Protein AF-A0AAE4FQE9-F1 (afdb_monomer_lite)

Foldseek 3Di:
DPDLDQDDDDPVRQVVVLQPDAFQAKKWFWDQDPVVRAIDIDIWTFHHADPLRWTAIPVRDTHPGQDPGIGHDDPVNVVSVVVRVVVVVVVVVVVVCVVPVVVCVVPPDPVNVVVVVVVVCVVVVD

Sequence (126 aa):
MKGLKFPKMDKEERKKAWNVLKANDIIVEIEHNYWSDSWIIKQRKVIKRTPKGYIRLDNGVLLRNFESGYHIITEDLKKWYVKVKLEENLINLFHETVRNKKILKNNLEYKDAIKLKDLLEKILNN

pLDDT: mean 87.79, std 8.01, range [50.78, 97.0]

Secondary structure (DSSP, 8-state):
-TT-PPPPPPHHHHHHHHHH--TT-EEEEEEEETTTTEEEEEEEEEEEE-TTS-EEETTS-EESS--TTEEE--HHHHHHHHHHHHHHHHHHHHHHHHHTHHHHHHH--HHHHHHHHHHHHHHHT-

Radius of gyration: 20.41 Å; chains: 1; bounding box: 48×25×59 Å

Structure (mmCIF, N/CA/C/O backbone):
data_AF-A0AAE4FQE9-F1
#
_entry.id   AF-A0AAE4FQE9-F1
#
loop_
_atom_site.group_PDB
_atom_site.id
_atom_site.type_symbol
_atom_site.label_atom_id
_atom_site.label_alt_id
_atom_site.label_comp_id
_atom_site.label_asym_id
_atom_site.label_entity_id
_atom_site.label_seq_id
_atom_site.pdbx_PDB_ins_code
_atom_site.Cartn_x
_atom_site.Cartn_y
_atom_site.Cartn_z
_atom_site.occupancy
_atom_site.B_iso_or_equiv
_atom_site.auth_seq_id
_atom_site.auth_comp_id
_atom_site.auth_asym_id
_atom_site.auth_atom_id
_atom_site.pdbx_PDB_model_num
ATOM 1 N N . MET A 1 1 ? -1.342 7.664 10.294 1.00 55.44 1 MET A N 1
ATOM 2 C CA . MET A 1 1 ? 0.028 7.344 10.775 1.00 55.44 1 MET A CA 1
ATOM 3 C C . MET A 1 1 ? 0.915 8.563 10.541 1.00 55.44 1 MET A C 1
ATOM 5 O O . MET A 1 1 ? 0.808 9.134 9.467 1.00 55.44 1 MET A O 1
ATOM 9 N N . LYS A 1 2 ? 1.755 9.008 11.499 1.00 50.78 2 LYS A N 1
ATOM 10 C CA . LYS A 1 2 ? 2.633 10.188 11.292 1.00 50.78 2 LYS A CA 1
ATOM 11 C C . LYS A 1 2 ? 3.419 10.026 9.976 1.00 50.78 2 LYS A C 1
ATOM 13 O O . LYS A 1 2 ? 4.267 9.143 9.884 1.00 50.78 2 LYS A O 1
ATOM 18 N N . GLY A 1 3 ? 3.073 10.855 8.983 1.00 61.53 3 GLY A N 1
ATOM 19 C CA . GLY A 1 3 ? 3.690 11.023 7.664 1.00 61.53 3 GLY A CA 1
ATOM 20 C C . GLY A 1 3 ? 4.419 9.802 7.109 1.00 61.53 3 GLY A C 1
ATOM 21 O O . GLY A 1 3 ? 5.650 9.761 7.160 1.00 61.53 3 GLY A O 1
ATOM 22 N N . LEU A 1 4 ? 3.680 8.831 6.556 1.00 72.31 4 LEU A N 1
ATOM 23 C CA . LEU A 1 4 ? 4.242 7.694 5.816 1.00 72.31 4 LEU A CA 1
ATOM 24 C C . LEU A 1 4 ? 5.073 8.198 4.628 1.00 72.31 4 LEU A C 1
ATOM 26 O O . LEU A 1 4 ? 4.575 8.376 3.519 1.00 72.31 4 LEU A O 1
ATOM 30 N N . LYS A 1 5 ? 6.365 8.438 4.867 1.00 79.69 5 LYS A N 1
ATOM 31 C CA . LYS A 1 5 ? 7.287 8.918 3.840 1.00 79.69 5 LYS A CA 1
ATOM 32 C C . LYS A 1 5 ? 7.389 7.880 2.735 1.00 79.69 5 LYS A C 1
ATOM 34 O O . LYS A 1 5 ? 7.726 6.724 2.990 1.00 79.69 5 LYS A O 1
ATOM 39 N N . PHE A 1 6 ? 7.121 8.327 1.516 1.00 82.81 6 PHE A N 1
ATOM 40 C CA . PHE A 1 6 ? 7.315 7.517 0.331 1.00 82.81 6 PHE A CA 1
ATOM 41 C C . PHE A 1 6 ? 8.788 7.077 0.233 1.00 82.81 6 PHE A C 1
ATOM 43 O O . PHE A 1 6 ? 9.679 7.925 0.394 1.00 82.81 6 PHE A O 1
ATOM 50 N N . PRO A 1 7 ? 9.077 5.783 0.002 1.00 84.94 7 PRO A N 1
ATOM 51 C CA . PRO A 1 7 ? 10.448 5.309 -0.106 1.00 84.94 7 PRO A CA 1
ATOM 52 C C . PRO A 1 7 ? 11.129 5.948 -1.318 1.00 84.94 7 PRO A C 1
ATOM 54 O O . PRO A 1 7 ? 10.619 5.917 -2.439 1.00 84.94 7 PRO A O 1
ATOM 57 N N . LYS A 1 8 ? 12.299 6.547 -1.094 1.00 81.38 8 LYS A N 1
ATOM 58 C CA . LYS A 1 8 ? 13.121 7.088 -2.178 1.00 81.38 8 LYS A CA 1
ATOM 59 C C . LYS A 1 8 ? 13.954 5.959 -2.773 1.00 81.38 8 LYS A C 1
ATOM 61 O O . LYS A 1 8 ? 14.589 5.218 -2.036 1.00 81.38 8 LYS A O 1
ATOM 66 N N . MET A 1 9 ? 13.959 5.868 -4.096 1.00 81.19 9 MET A N 1
ATOM 67 C CA . MET A 1 9 ? 14.868 5.004 -4.847 1.00 81.19 9 MET A CA 1
ATOM 68 C C . MET A 1 9 ? 16.017 5.851 -5.387 1.00 81.19 9 MET A C 1
ATOM 70 O O . MET A 1 9 ? 15.779 6.967 -5.866 1.00 81.19 9 MET A O 1
ATOM 74 N N . ASP A 1 10 ? 17.238 5.326 -5.329 1.00 84.75 10 ASP A N 1
ATOM 75 C CA . ASP A 1 10 ? 18.394 6.016 -5.889 1.00 84.75 10 ASP A CA 1
ATOM 76 C C . ASP A 1 10 ? 18.310 6.124 -7.428 1.00 84.75 10 ASP A C 1
ATOM 78 O O . ASP A 1 10 ? 17.664 5.319 -8.109 1.00 84.75 10 ASP A O 1
ATOM 82 N N . LYS A 1 11 ? 18.951 7.150 -8.003 1.00 84.62 11 LYS A N 1
ATOM 83 C CA . LYS A 1 11 ? 18.940 7.390 -9.454 1.00 84.62 11 LYS A CA 1
ATOM 84 C C . LYS A 1 11 ? 19.558 6.230 -10.242 1.00 84.62 11 LYS A C 1
ATOM 86 O O . LYS A 1 11 ? 19.048 5.908 -11.320 1.00 84.62 11 LYS A O 1
ATOM 91 N N . GLU A 1 12 ? 20.626 5.616 -9.743 1.00 86.31 12 GLU A N 1
ATOM 92 C CA . GLU A 1 12 ? 21.307 4.505 -10.411 1.00 86.31 12 GLU A CA 1
ATOM 93 C C . GLU A 1 12 ? 20.455 3.240 -10.389 1.00 86.31 12 GLU A C 1
ATOM 95 O O . GLU A 1 12 ? 20.244 2.615 -11.433 1.00 86.31 12 GLU A O 1
ATOM 100 N N . GLU A 1 13 ? 19.883 2.914 -9.229 1.00 85.62 13 GLU A N 1
ATOM 101 C CA . GLU A 1 13 ? 18.954 1.794 -9.069 1.00 85.62 13 GLU A CA 1
ATOM 102 C C . GLU A 1 13 ? 17.741 1.950 -9.984 1.00 85.62 13 GLU A C 1
ATOM 104 O O . GLU A 1 13 ? 17.377 1.018 -10.704 1.00 85.62 13 GLU A O 1
ATOM 109 N N . ARG A 1 14 ? 17.169 3.159 -10.042 1.00 85.81 14 ARG A N 1
ATOM 110 C CA . ARG A 1 14 ? 16.037 3.484 -10.915 1.00 85.81 14 ARG A CA 1
ATOM 111 C C . ARG A 1 14 ? 16.377 3.287 -12.388 1.00 85.81 14 ARG A C 1
ATOM 113 O O . ARG A 1 14 ? 15.564 2.746 -13.137 1.00 85.81 14 ARG A O 1
ATOM 120 N N . LYS A 1 15 ? 17.575 3.696 -12.818 1.00 88.06 15 LYS A N 1
ATOM 121 C CA . LYS A 1 15 ? 18.045 3.523 -14.202 1.00 88.06 15 LYS A CA 1
ATOM 122 C C . LYS A 1 15 ? 18.303 2.053 -14.530 1.00 88.06 15 LYS A C 1
ATOM 124 O O . LYS A 1 15 ? 17.891 1.582 -15.590 1.00 88.06 15 LYS A O 1
ATOM 129 N N . LYS A 1 16 ? 18.949 1.314 -13.625 1.00 88.88 16 LYS A N 1
ATOM 130 C CA . LYS A 1 16 ? 19.188 -0.128 -13.776 1.00 88.88 16 LYS A CA 1
ATOM 131 C C . LYS A 1 16 ? 17.866 -0.875 -13.899 1.00 88.88 16 LYS A C 1
ATOM 133 O O . LYS A 1 16 ? 17.681 -1.646 -14.836 1.00 88.88 16 LYS A O 1
ATOM 138 N N . ALA A 1 17 ? 16.934 -0.587 -13.001 1.00 87.00 17 ALA A N 1
ATOM 139 C CA . ALA A 1 17 ? 15.634 -1.221 -12.981 1.00 87.00 17 ALA A CA 1
ATOM 140 C C . ALA A 1 17 ? 14.779 -0.832 -14.206 1.00 87.00 17 ALA A C 1
ATOM 142 O O . ALA A 1 17 ? 14.120 -1.693 -14.780 1.00 87.00 17 ALA A O 1
ATOM 143 N N . TRP A 1 18 ? 14.877 0.409 -14.705 1.00 89.38 18 TRP A N 1
ATOM 144 C CA . TRP A 1 18 ? 14.273 0.799 -15.988 1.00 89.38 18 TRP A CA 1
ATOM 145 C C . TRP A 1 18 ? 14.764 -0.068 -17.143 1.00 89.38 18 TRP A C 1
ATOM 147 O O . TRP A 1 18 ? 13.960 -0.504 -17.961 1.00 89.38 18 TRP A O 1
ATOM 157 N N . ASN A 1 19 ? 16.069 -0.319 -17.227 1.00 89.06 19 ASN A N 1
ATOM 158 C CA . ASN A 1 19 ? 16.668 -1.039 -18.350 1.00 89.06 19 ASN A CA 1
ATOM 159 C C . ASN A 1 19 ? 16.302 -2.528 -18.379 1.00 89.06 19 ASN A C 1
ATOM 161 O O . ASN A 1 19 ? 16.267 -3.114 -19.458 1.00 89.06 19 ASN A O 1
ATOM 165 N N . VAL A 1 20 ? 16.008 -3.133 -17.225 1.00 90.56 20 VAL A N 1
ATOM 166 C CA . VAL A 1 20 ? 15.697 -4.569 -17.134 1.00 90.56 20 VAL A CA 1
ATOM 167 C C . VAL A 1 20 ? 14.212 -4.901 -17.293 1.00 90.56 20 VAL A C 1
ATOM 169 O O . VAL A 1 20 ? 13.898 -6.082 -17.386 1.00 90.56 20 VAL A O 1
ATOM 172 N N . LEU A 1 21 ? 13.315 -3.906 -17.360 1.00 90.81 21 LEU A N 1
ATOM 173 C CA . LEU A 1 21 ? 11.874 -4.147 -17.526 1.00 90.81 21 LEU A CA 1
ATOM 174 C C . LEU A 1 21 ? 11.553 -4.830 -18.851 1.00 90.81 21 LEU A C 1
ATOM 176 O O . LEU A 1 21 ? 11.953 -4.354 -19.927 1.00 90.81 21 LEU A O 1
ATOM 180 N N . LYS A 1 22 ? 10.754 -5.889 -18.748 1.00 92.06 22 LYS A N 1
ATOM 181 C CA . LYS A 1 22 ? 10.292 -6.759 -19.826 1.00 92.06 22 LYS A CA 1
ATOM 182 C C . LYS A 1 22 ? 8.771 -6.728 -19.941 1.00 92.06 22 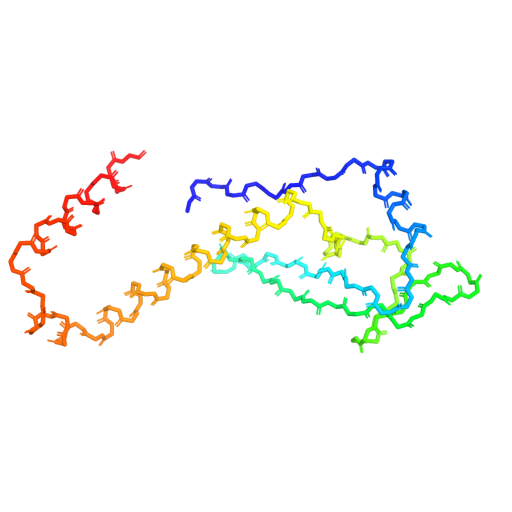LYS A C 1
ATOM 184 O O . LYS A 1 22 ? 8.053 -6.230 -19.079 1.00 92.06 22 LYS A O 1
ATOM 189 N N . ALA A 1 23 ? 8.277 -7.265 -21.053 1.00 93.56 23 ALA A N 1
ATOM 190 C CA . ALA A 1 23 ? 6.853 -7.514 -21.216 1.00 93.56 23 ALA A CA 1
ATOM 191 C C . ALA A 1 23 ? 6.333 -8.403 -20.075 1.00 93.56 23 ALA A C 1
ATOM 193 O O . ALA A 1 23 ? 6.990 -9.364 -19.683 1.00 93.56 23 ALA A O 1
ATOM 194 N N . ASN A 1 24 ? 5.128 -8.095 -19.606 1.00 94.19 24 ASN A N 1
ATOM 195 C CA . ASN A 1 24 ? 4.434 -8.685 -18.465 1.00 94.19 24 ASN A CA 1
ATOM 196 C C . ASN A 1 24 ? 4.936 -8.306 -17.068 1.00 94.19 24 ASN A C 1
ATOM 198 O O . ASN A 1 24 ? 4.263 -8.677 -16.107 1.00 94.19 24 ASN A O 1
ATOM 202 N N . ASP A 1 25 ? 6.018 -7.537 -16.937 1.00 94.12 25 ASP A N 1
ATOM 203 C CA . ASP A 1 25 ? 6.408 -7.000 -15.632 1.00 94.12 25 ASP A CA 1
ATOM 204 C C . ASP A 1 25 ? 5.324 -6.062 -15.085 1.00 94.12 25 ASP A C 1
ATOM 206 O O . ASP A 1 25 ? 4.641 -5.364 -15.842 1.00 94.12 25 ASP A O 1
ATOM 210 N N . ILE A 1 26 ? 5.181 -6.031 -13.760 1.00 93.38 26 ILE A N 1
ATOM 211 C CA . ILE A 1 26 ? 4.259 -5.130 -13.069 1.00 93.38 26 ILE A CA 1
ATOM 212 C C . ILE A 1 26 ? 5.039 -3.954 -12.485 1.00 93.38 26 ILE A C 1
ATOM 214 O O . ILE A 1 26 ? 6.013 -4.129 -11.751 1.00 93.38 26 ILE A O 1
ATOM 218 N N . ILE A 1 27 ? 4.565 -2.751 -12.780 1.00 92.75 27 ILE A N 1
ATOM 219 C CA . ILE A 1 27 ? 4.949 -1.516 -12.099 1.00 92.75 27 ILE A CA 1
ATOM 220 C C . ILE A 1 27 ? 3.732 -0.964 -11.355 1.00 92.75 27 ILE A C 1
ATOM 222 O O . ILE A 1 27 ? 2.610 -1.448 -11.523 1.00 92.75 27 ILE A O 1
ATOM 226 N N . VAL A 1 28 ? 3.937 0.051 -10.527 1.00 92.19 28 VAL A N 1
ATOM 227 C CA . VAL A 1 28 ? 2.849 0.718 -9.813 1.00 92.19 28 VAL A CA 1
ATOM 228 C C . VAL A 1 28 ? 2.781 2.190 -10.182 1.00 92.19 28 VAL A C 1
ATOM 230 O O . VAL A 1 28 ? 3.798 2.870 -10.292 1.00 92.19 28 VAL A O 1
ATOM 233 N N . GLU A 1 29 ? 1.562 2.658 -10.387 1.00 92.06 29 GLU A N 1
ATOM 234 C CA . GLU A 1 29 ? 1.196 4.059 -10.513 1.00 92.06 29 GLU A CA 1
ATOM 235 C C . GLU A 1 29 ? 0.690 4.530 -9.149 1.00 92.06 29 GLU A C 1
ATOM 237 O O . GLU A 1 29 ? -0.197 3.903 -8.565 1.00 92.06 29 GLU A O 1
ATOM 242 N N . ILE A 1 30 ? 1.304 5.580 -8.617 1.00 89.12 30 ILE A N 1
ATOM 243 C CA . ILE A 1 30 ? 1.059 6.097 -7.276 1.00 89.12 30 ILE A CA 1
ATOM 244 C C . ILE A 1 30 ? 0.728 7.579 -7.390 1.00 89.12 30 ILE A C 1
ATOM 246 O O . ILE A 1 30 ? 1.518 8.378 -7.887 1.00 89.12 30 ILE A O 1
ATOM 250 N N . GLU A 1 31 ? -0.453 7.935 -6.903 1.00 87.69 31 GLU A N 1
ATOM 251 C CA . GLU A 1 31 ? -0.979 9.297 -6.884 1.00 87.69 31 GLU A CA 1
ATOM 252 C C . GLU A 1 31 ? -1.311 9.668 -5.434 1.00 87.69 31 GLU A C 1
ATOM 254 O O . GLU A 1 31 ? -1.882 8.863 -4.698 1.00 87.69 31 GLU A O 1
ATOM 259 N N . HIS A 1 32 ? -0.965 10.881 -5.000 1.00 83.69 32 HIS A N 1
ATOM 260 C CA . HIS A 1 32 ? -1.415 11.399 -3.705 1.00 83.69 32 HIS A CA 1
ATOM 261 C C . HIS A 1 32 ? -2.707 12.183 -3.915 1.00 83.69 32 HIS A C 1
ATOM 263 O O . HIS A 1 32 ? -2.727 13.188 -4.627 1.00 83.69 32 HIS A O 1
ATOM 269 N N . ASN A 1 33 ? -3.797 11.717 -3.312 1.00 82.50 33 ASN A N 1
ATOM 270 C CA . ASN A 1 33 ? -5.038 12.467 -3.255 1.00 82.50 33 ASN A CA 1
ATOM 271 C C . ASN A 1 33 ? -4.971 13.464 -2.096 1.00 82.50 33 ASN A C 1
ATOM 273 O O . ASN A 1 33 ? -5.238 13.115 -0.948 1.00 82.50 33 ASN A O 1
ATOM 277 N N . TYR A 1 34 ? -4.648 14.714 -2.421 1.00 79.12 34 TYR A N 1
ATOM 278 C CA . TYR A 1 34 ? -4.539 15.800 -1.447 1.00 79.12 34 TYR A CA 1
ATOM 279 C C . TYR A 1 34 ? -5.854 16.142 -0.735 1.00 79.12 34 TYR A C 1
ATOM 281 O O . TYR A 1 34 ? -5.815 16.697 0.357 1.00 79.12 34 TYR A O 1
ATOM 289 N N . TRP A 1 35 ? -7.013 15.812 -1.315 1.00 76.38 35 TRP A N 1
ATOM 290 C CA . TRP A 1 35 ? -8.314 16.107 -0.702 1.00 76.38 35 TRP A CA 1
ATOM 291 C C . TRP A 1 35 ? -8.639 15.173 0.463 1.00 76.38 35 TRP A C 1
ATOM 293 O O . TRP A 1 35 ? -9.253 15.595 1.437 1.00 76.38 35 TRP A O 1
ATOM 303 N N . SER A 1 36 ? -8.237 13.907 0.358 1.00 72.31 36 SER A N 1
ATOM 304 C CA . SER A 1 36 ? -8.459 12.879 1.381 1.00 72.31 36 SER A CA 1
ATOM 305 C C . SER A 1 36 ? -7.190 12.496 2.140 1.00 72.31 36 SER A C 1
ATOM 307 O O . SER A 1 36 ? -7.227 11.557 2.928 1.00 72.31 36 SER A O 1
ATOM 309 N N . ASP A 1 37 ? -6.078 13.183 1.865 1.00 76.75 37 ASP A N 1
ATOM 310 C CA . ASP A 1 37 ? -4.727 12.851 2.328 1.00 76.75 37 ASP A CA 1
ATOM 311 C C . ASP A 1 37 ? -4.394 11.351 2.196 1.00 76.75 37 ASP A C 1
ATOM 313 O O . ASP A 1 37 ? -3.850 10.714 3.096 1.00 76.75 37 ASP A O 1
ATOM 317 N N . SER A 1 38 ? -4.769 10.755 1.060 1.00 77.81 38 SER A N 1
ATOM 318 C CA . SER A 1 38 ? -4.675 9.308 0.846 1.00 77.81 38 SER A CA 1
AT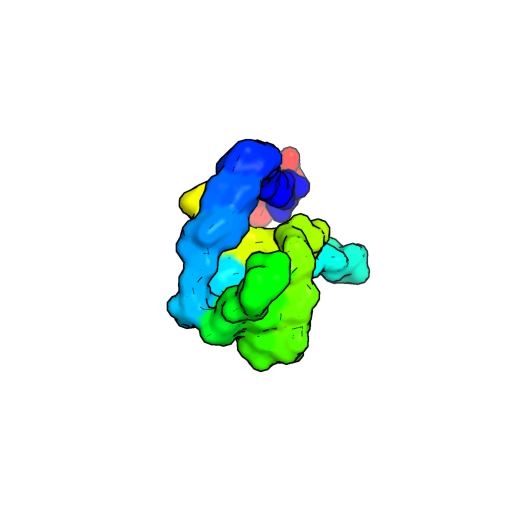OM 319 C C . SER A 1 38 ? -3.882 8.964 -0.407 1.00 77.81 38 SER A C 1
ATOM 321 O O . SER A 1 38 ? -3.908 9.686 -1.403 1.00 77.81 38 SER A O 1
ATOM 323 N N . TRP A 1 39 ? -3.209 7.820 -0.397 1.00 84.38 39 TRP A N 1
ATOM 324 C CA . TRP A 1 39 ? -2.473 7.326 -1.557 1.00 84.38 39 TRP A CA 1
ATOM 325 C C . TRP A 1 39 ? -3.381 6.477 -2.443 1.00 84.38 39 TRP A C 1
ATOM 327 O O . TRP A 1 39 ? -4.034 5.557 -1.974 1.00 84.38 39 TRP A O 1
ATOM 337 N N . ILE A 1 40 ? -3.403 6.750 -3.742 1.00 84.50 40 ILE A N 1
ATOM 338 C CA . ILE A 1 40 ? -4.061 5.910 -4.741 1.00 84.50 40 ILE A CA 1
ATOM 339 C C . ILE A 1 40 ? -2.972 5.103 -5.437 1.00 84.50 40 ILE A C 1
ATOM 341 O O . ILE A 1 40 ? -2.053 5.670 -6.022 1.00 84.50 40 ILE A O 1
ATOM 345 N N . ILE A 1 41 ? -3.072 3.775 -5.369 1.00 88.56 41 ILE A N 1
ATOM 346 C CA . ILE A 1 41 ? -2.040 2.861 -5.868 1.00 88.56 41 ILE A CA 1
ATOM 347 C C . ILE A 1 41 ? -2.673 1.903 -6.871 1.00 88.56 41 ILE A C 1
ATOM 349 O O . ILE A 1 41 ? -3.565 1.127 -6.526 1.00 88.56 41 ILE A O 1
ATOM 353 N N . LYS A 1 42 ? -2.206 1.951 -8.118 1.00 91.06 42 LYS A N 1
ATOM 354 C CA . LYS A 1 42 ? -2.706 1.139 -9.233 1.00 91.06 42 LYS A CA 1
ATOM 355 C C . LYS A 1 42 ? -1.568 0.279 -9.769 1.00 91.06 42 LYS A C 1
ATOM 357 O O . LYS A 1 42 ? -0.478 0.777 -10.035 1.00 91.06 42 LYS A O 1
ATOM 362 N N . GLN A 1 43 ? -1.805 -1.014 -9.950 1.00 92.94 43 GLN A N 1
ATOM 363 C CA . GLN A 1 43 ? -0.852 -1.877 -10.647 1.00 92.94 43 GLN A CA 1
ATOM 364 C C . GLN A 1 43 ? -1.003 -1.693 -12.156 1.00 92.94 43 GLN A C 1
ATOM 366 O O . GLN A 1 43 ? -2.120 -1.586 -12.662 1.00 92.94 43 GLN A O 1
ATOM 371 N N . ARG A 1 44 ? 0.123 -1.649 -12.867 1.00 94.56 44 ARG A N 1
ATOM 372 C CA . ARG A 1 44 ? 0.181 -1.498 -14.321 1.00 94.56 44 ARG A CA 1
ATOM 373 C C . ARG A 1 44 ? 1.102 -2.541 -14.907 1.00 94.56 44 ARG A C 1
ATOM 375 O O . ARG A 1 44 ? 2.220 -2.732 -14.427 1.00 94.56 44 ARG A O 1
ATOM 382 N N . LYS A 1 45 ? 0.646 -3.191 -15.968 1.00 96.25 45 LYS A N 1
ATOM 383 C CA . LYS A 1 45 ? 1.421 -4.203 -16.674 1.00 96.25 45 LYS A CA 1
ATOM 384 C C . LYS A 1 45 ? 2.189 -3.588 -17.836 1.00 96.25 45 LYS A C 1
ATOM 386 O O . LYS A 1 45 ? 1.635 -2.854 -18.654 1.00 96.25 45 LYS A O 1
ATOM 391 N N . VAL A 1 46 ? 3.467 -3.930 -17.948 1.00 95.56 46 VAL A N 1
ATOM 392 C CA . VAL A 1 46 ? 4.284 -3.608 -19.116 1.00 95.56 46 VAL A CA 1
ATOM 393 C C . VAL A 1 46 ? 3.837 -4.476 -20.289 1.00 95.56 46 VAL A C 1
ATOM 395 O O . VAL A 1 46 ? 3.875 -5.701 -20.223 1.00 95.56 46 VAL A O 1
ATOM 398 N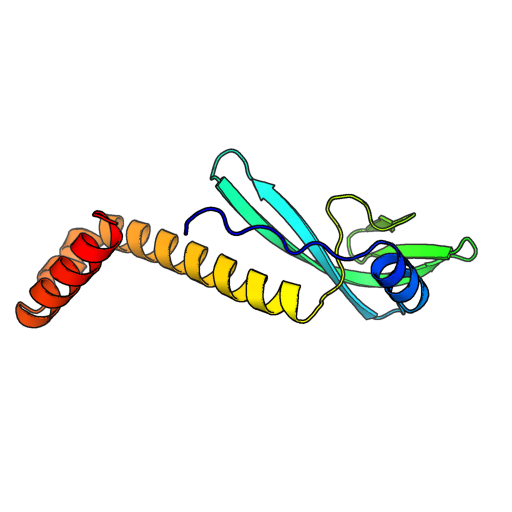 N . ILE A 1 47 ? 3.440 -3.848 -21.392 1.00 97.00 47 ILE A N 1
ATOM 399 C CA . ILE A 1 47 ? 3.039 -4.550 -22.616 1.00 97.00 47 ILE A CA 1
ATOM 400 C C . ILE A 1 47 ? 4.257 -4.834 -23.483 1.00 97.00 47 ILE A C 1
ATOM 402 O O . ILE A 1 47 ? 4.487 -5.971 -23.886 1.00 97.00 47 ILE A O 1
ATOM 406 N N . LYS A 1 48 ? 5.042 -3.798 -23.791 1.00 95.19 48 LYS A N 1
ATOM 407 C CA . LYS A 1 48 ? 6.240 -3.928 -24.625 1.00 95.19 48 LYS A CA 1
ATOM 408 C C . LYS A 1 48 ? 7.180 -2.744 -24.481 1.00 95.19 48 LYS A C 1
ATOM 410 O O . LYS A 1 48 ? 6.762 -1.639 -24.128 1.00 95.19 48 LYS A O 1
ATOM 415 N N . ARG A 1 49 ? 8.434 -2.968 -24.871 1.00 93.88 49 ARG A N 1
ATOM 416 C CA . ARG A 1 49 ? 9.408 -1.907 -25.127 1.00 93.88 49 ARG A CA 1
ATOM 417 C C . ARG A 1 49 ? 9.386 -1.524 -26.606 1.00 93.88 49 ARG A C 1
ATOM 419 O O . ARG A 1 49 ? 9.316 -2.382 -27.481 1.00 93.88 49 ARG A O 1
ATOM 426 N N . THR A 1 50 ? 9.405 -0.228 -26.885 1.00 92.38 50 THR A N 1
ATOM 427 C CA . THR A 1 50 ? 9.512 0.306 -28.250 1.00 92.38 50 THR A CA 1
ATOM 428 C C . THR A 1 50 ? 10.964 0.256 -28.743 1.00 92.38 50 THR A C 1
ATOM 430 O O . THR A 1 50 ? 11.874 0.237 -27.913 1.00 92.38 50 THR A O 1
ATOM 433 N N . PRO A 1 51 ? 11.220 0.337 -30.064 1.00 91.31 51 PRO A N 1
ATOM 434 C CA . PRO A 1 51 ? 12.585 0.426 -30.597 1.00 91.31 51 PRO A CA 1
ATOM 435 C C . PRO A 1 51 ? 13.395 1.613 -30.049 1.00 91.31 51 PRO A C 1
ATOM 437 O O . PRO A 1 51 ? 14.610 1.535 -29.938 1.00 91.31 51 PRO A O 1
ATOM 440 N N . LYS A 1 52 ? 12.719 2.699 -29.645 1.00 91.06 52 LYS A N 1
ATOM 441 C CA . LYS A 1 52 ? 13.334 3.877 -29.005 1.00 91.06 52 LYS A CA 1
ATOM 442 C C . LYS A 1 52 ? 13.597 3.695 -27.501 1.00 91.06 52 LYS A C 1
ATOM 444 O O . LYS A 1 52 ? 14.002 4.637 -26.832 1.00 91.06 52 LYS A O 1
ATOM 449 N N . GLY A 1 53 ? 13.318 2.515 -26.945 1.00 90.19 53 GLY A N 1
ATOM 450 C CA . GLY A 1 53 ? 13.540 2.196 -25.535 1.00 90.19 53 GLY A CA 1
ATOM 451 C C . GLY A 1 53 ? 12.405 2.583 -24.580 1.00 90.19 53 GLY A C 1
ATOM 452 O O . GLY A 1 53 ? 12.500 2.258 -23.399 1.00 90.19 53 GLY A O 1
ATOM 453 N N . TYR A 1 54 ? 11.327 3.218 -25.057 1.00 93.50 54 TYR A N 1
ATOM 454 C CA . TYR A 1 54 ? 10.151 3.579 -24.244 1.00 93.50 54 TYR A CA 1
ATOM 455 C C . TYR A 1 54 ? 9.306 2.363 -23.863 1.00 93.50 54 TYR A C 1
ATOM 457 O O . TYR A 1 54 ? 9.297 1.373 -24.596 1.00 93.50 54 TYR A O 1
ATOM 465 N N . ILE A 1 55 ? 8.550 2.463 -22.771 1.00 94.56 55 ILE A N 1
ATOM 466 C CA . ILE A 1 55 ? 7.728 1.378 -22.224 1.00 94.56 55 ILE A CA 1
ATOM 467 C C . ILE A 1 55 ? 6.247 1.689 -22.443 1.00 94.56 55 ILE A C 1
ATOM 469 O O . ILE A 1 55 ? 5.756 2.725 -22.006 1.00 94.56 55 ILE A O 1
ATOM 473 N N . ARG A 1 56 ? 5.524 0.788 -23.113 1.00 95.25 56 ARG A N 1
ATOM 474 C CA . ARG A 1 56 ? 4.063 0.861 -23.248 1.00 95.25 56 ARG A CA 1
ATOM 475 C C . ARG A 1 56 ? 3.405 0.049 -22.135 1.00 95.25 56 ARG A C 1
ATOM 477 O O . ARG A 1 56 ? 3.768 -1.113 -21.947 1.00 95.25 56 ARG A O 1
ATOM 484 N N . LEU A 1 57 ? 2.427 0.641 -21.461 1.00 95.56 57 LEU A N 1
ATOM 485 C CA . LEU A 1 57 ? 1.626 0.008 -20.414 1.00 95.56 57 LEU A CA 1
ATOM 486 C C . LEU A 1 57 ? 0.259 -0.461 -20.932 1.00 95.56 57 LEU A C 1
ATOM 488 O O . LEU A 1 57 ? -0.168 -0.093 -22.030 1.00 95.56 57 LEU A O 1
ATOM 492 N N . ASP A 1 58 ? -0.413 -1.280 -20.130 1.00 95.50 58 ASP A N 1
ATOM 493 C CA . ASP A 1 58 ? -1.758 -1.814 -20.371 1.00 95.50 58 ASP A CA 1
ATOM 494 C C . ASP A 1 58 ? -2.845 -0.737 -20.477 1.00 95.50 58 ASP A C 1
ATOM 496 O O . ASP A 1 58 ? -3.754 -0.858 -21.291 1.00 95.50 58 ASP A O 1
ATOM 500 N N . ASN A 1 59 ? -2.709 0.358 -19.733 1.00 94.00 59 ASN A N 1
ATOM 501 C CA . ASN A 1 59 ? -3.583 1.530 -19.807 1.00 94.00 59 ASN A CA 1
ATOM 502 C C . ASN A 1 59 ? -3.332 2.414 -21.049 1.00 94.00 59 ASN A C 1
ATOM 504 O O . ASN A 1 59 ? -3.888 3.504 -21.152 1.00 94.00 59 ASN A O 1
ATOM 508 N N . GLY A 1 60 ? -2.464 1.990 -21.975 1.00 92.56 60 GLY A N 1
ATOM 509 C CA . GLY A 1 60 ? -2.122 2.733 -23.188 1.00 92.56 60 GLY A CA 1
ATOM 510 C C . GLY A 1 60 ? -1.056 3.818 -22.999 1.00 92.56 60 GLY A C 1
ATOM 511 O O . GLY A 1 60 ? -0.550 4.338 -24.000 1.00 92.56 60 GLY A O 1
ATOM 512 N N . VAL A 1 61 ? -0.636 4.123 -21.766 1.00 93.25 61 VAL A N 1
ATOM 513 C CA . VAL A 1 61 ? 0.413 5.117 -21.489 1.00 93.25 61 VAL A CA 1
ATOM 514 C C . VAL A 1 61 ? 1.753 4.664 -22.072 1.00 93.25 61 VAL A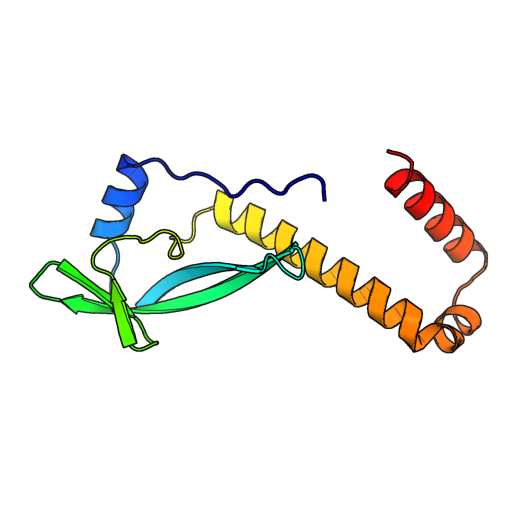 C 1
ATOM 516 O O . VAL A 1 61 ? 2.096 3.478 -22.086 1.00 93.25 61 VAL A O 1
ATOM 519 N N . LEU A 1 62 ? 2.509 5.627 -22.604 1.00 94.12 62 LEU A N 1
ATOM 520 C CA . LEU A 1 62 ? 3.862 5.430 -23.113 1.00 94.12 62 LEU A CA 1
ATOM 521 C C . LEU A 1 62 ? 4.855 6.158 -22.206 1.00 94.12 62 LEU A C 1
ATOM 523 O O . LEU A 1 62 ? 5.063 7.361 -22.347 1.00 94.12 62 LEU A O 1
ATOM 527 N N . LEU A 1 63 ? 5.497 5.415 -21.314 1.00 92.75 63 LEU A N 1
ATOM 528 C CA . LEU A 1 63 ? 6.530 5.940 -20.436 1.00 92.75 63 LEU A CA 1
ATOM 529 C C . LEU A 1 63 ? 7.829 6.146 -21.214 1.00 92.75 63 LEU A C 1
ATOM 531 O O . LEU A 1 63 ? 8.376 5.209 -21.807 1.00 92.75 63 LEU A O 1
ATOM 535 N N . ARG A 1 64 ? 8.347 7.374 -21.188 1.00 90.75 64 ARG A N 1
ATOM 536 C CA . ARG A 1 64 ? 9.669 7.708 -21.747 1.00 90.75 64 ARG A CA 1
ATOM 537 C C . ARG A 1 64 ? 10.787 7.517 -20.724 1.00 90.75 64 ARG A C 1
ATOM 539 O O . ARG A 1 64 ? 11.922 7.235 -21.096 1.00 90.75 64 ARG A O 1
ATOM 546 N N . ASN A 1 65 ? 10.441 7.658 -19.453 1.00 85.38 65 ASN A N 1
ATOM 547 C CA . ASN A 1 65 ? 11.239 7.367 -18.273 1.00 85.38 65 ASN A CA 1
ATOM 548 C C . ASN A 1 65 ? 10.272 7.020 -17.125 1.00 85.38 65 ASN A C 1
ATOM 550 O O . ASN A 1 65 ? 9.054 6.990 -17.315 1.00 85.38 65 ASN A O 1
ATOM 554 N N . PHE A 1 66 ? 10.799 6.760 -15.931 1.00 79.88 66 PHE A N 1
ATOM 555 C CA . PHE A 1 66 ? 9.960 6.769 -14.742 1.00 79.88 66 PHE A CA 1
ATOM 556 C C . PHE A 1 66 ? 9.607 8.214 -14.382 1.00 79.88 66 PHE A C 1
ATOM 558 O O . PHE A 1 66 ? 10.426 8.949 -13.825 1.00 79.88 66 PHE A O 1
ATOM 565 N N . GLU A 1 67 ? 8.387 8.616 -14.715 1.00 69.62 67 GLU A N 1
ATOM 566 C CA . GLU A 1 67 ? 7.810 9.895 -14.302 1.00 69.62 67 GLU A CA 1
ATOM 567 C C . GLU A 1 67 ? 7.502 9.889 -12.792 1.00 69.62 67 GLU A C 1
ATOM 569 O O . GLU A 1 67 ? 7.721 8.886 -12.106 1.00 69.62 67 GLU A 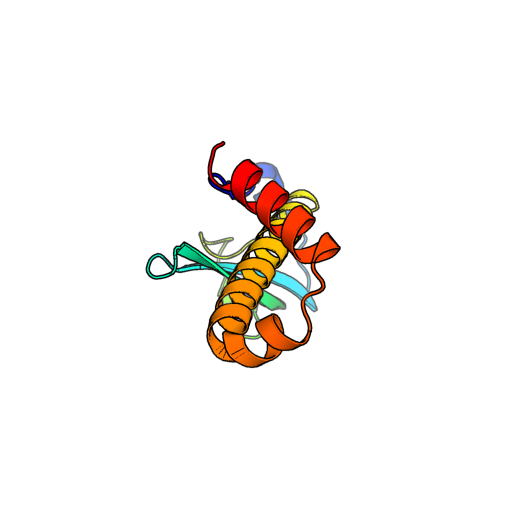O 1
ATOM 574 N N . SER A 1 68 ? 7.062 11.020 -12.236 1.00 68.44 68 SER A N 1
ATOM 575 C CA . SER A 1 68 ? 6.845 11.186 -10.788 1.00 68.44 68 SER A CA 1
ATOM 576 C C . SER A 1 68 ? 5.825 10.214 -10.193 1.00 68.44 68 SER A C 1
ATOM 578 O O . SER A 1 68 ? 5.951 9.898 -9.016 1.00 68.44 68 SER A O 1
ATOM 580 N N . GLY A 1 69 ? 4.865 9.732 -10.987 1.00 83.44 69 GLY A N 1
ATOM 581 C CA . GLY A 1 69 ? 3.813 8.824 -10.526 1.00 83.44 69 GLY A CA 1
ATOM 582 C C . GLY A 1 69 ? 4.060 7.338 -10.789 1.00 83.44 69 GLY A C 1
ATOM 583 O O . GLY A 1 69 ? 3.270 6.527 -10.329 1.00 83.44 69 GLY A O 1
ATOM 584 N N . TYR A 1 70 ? 5.108 6.938 -11.520 1.00 88.94 70 TYR A N 1
ATOM 585 C CA . TYR A 1 70 ? 5.344 5.526 -11.863 1.00 88.94 70 TYR A CA 1
ATOM 586 C C . TYR A 1 70 ? 6.589 4.972 -11.168 1.00 88.94 70 TYR A C 1
ATOM 588 O O . TYR A 1 70 ? 7.687 5.535 -11.259 1.00 88.94 70 TYR A O 1
ATOM 596 N N . HIS A 1 71 ? 6.430 3.819 -10.517 1.00 88.25 71 HIS A N 1
ATOM 597 C CA . HIS A 1 71 ? 7.439 3.213 -9.653 1.00 88.25 71 HIS A CA 1
ATOM 598 C C . HIS A 1 71 ? 7.556 1.705 -9.870 1.00 88.25 71 HIS A C 1
ATOM 600 O O . HIS A 1 71 ? 6.605 1.021 -10.239 1.00 88.25 71 HIS A O 1
ATOM 606 N N . ILE A 1 72 ? 8.742 1.172 -9.599 1.00 88.31 72 ILE A N 1
ATOM 607 C CA . ILE A 1 72 ? 9.009 -0.269 -9.633 1.00 88.31 72 ILE A CA 1
ATOM 608 C C . ILE A 1 72 ? 8.694 -0.857 -8.274 1.00 88.31 72 ILE A C 1
ATOM 610 O O . ILE A 1 72 ? 8.953 -0.234 -7.247 1.00 88.31 72 ILE A O 1
ATOM 614 N N . ILE A 1 73 ? 8.205 -2.091 -8.272 1.00 87.06 73 ILE A N 1
ATOM 615 C CA . ILE A 1 73 ? 7.976 -2.840 -7.045 1.00 87.06 73 ILE A CA 1
ATOM 616 C C . ILE A 1 73 ? 9.327 -3.238 -6.433 1.00 87.06 73 ILE A C 1
ATOM 618 O O . ILE A 1 73 ? 9.972 -4.184 -6.879 1.00 87.06 73 ILE A O 1
ATOM 622 N N . THR A 1 74 ? 9.738 -2.523 -5.387 1.00 86.94 74 THR A N 1
ATOM 623 C CA . THR A 1 74 ? 10.848 -2.905 -4.502 1.00 86.94 74 THR A CA 1
ATOM 624 C C . THR A 1 74 ? 10.335 -3.464 -3.185 1.00 86.94 74 THR A C 1
ATOM 626 O O . THR A 1 74 ? 9.155 -3.336 -2.857 1.00 86.94 74 THR A O 1
ATOM 629 N N . GLU A 1 75 ? 11.224 -4.063 -2.397 1.00 87.50 75 GLU A N 1
ATOM 630 C CA . GLU A 1 75 ? 10.866 -4.571 -1.073 1.00 87.50 75 GLU A CA 1
ATOM 631 C C . GLU A 1 75 ? 10.446 -3.448 -0.111 1.00 87.50 75 GLU A C 1
ATOM 633 O O . GLU A 1 75 ? 9.453 -3.576 0.605 1.00 87.50 75 GLU A O 1
ATOM 638 N N . ASP A 1 76 ? 11.120 -2.299 -0.162 1.00 87.50 76 ASP A N 1
ATOM 639 C CA . ASP A 1 76 ? 10.728 -1.128 0.627 1.00 87.50 76 ASP A CA 1
ATOM 640 C C . ASP A 1 76 ? 9.378 -0.565 0.188 1.00 87.50 76 ASP A C 1
ATOM 642 O O . ASP A 1 76 ? 8.554 -0.201 1.032 1.00 87.50 76 ASP A O 1
ATOM 646 N N . LEU A 1 77 ? 9.103 -0.559 -1.122 1.00 88.69 77 LEU A N 1
ATOM 647 C CA . LEU A 1 77 ? 7.805 -0.139 -1.635 1.00 88.69 77 LEU A CA 1
ATOM 648 C C . LEU A 1 77 ? 6.690 -1.099 -1.211 1.00 88.69 77 LEU A C 1
ATOM 650 O O . LEU A 1 77 ? 5.618 -0.633 -0.840 1.00 88.69 77 LEU A O 1
ATOM 654 N N . LYS A 1 78 ? 6.936 -2.416 -1.185 1.00 88.88 78 LYS A N 1
ATOM 655 C CA . LYS A 1 78 ? 5.974 -3.397 -0.652 1.00 88.88 78 LYS A CA 1
ATOM 656 C C . LYS A 1 78 ? 5.689 -3.162 0.830 1.00 88.88 78 LYS A C 1
ATOM 658 O O . LYS A 1 78 ? 4.528 -3.132 1.227 1.00 88.88 78 LYS A O 1
ATOM 663 N N . LYS A 1 79 ? 6.724 -2.953 1.650 1.00 90.19 79 LYS A N 1
ATOM 664 C CA . LYS A 1 79 ? 6.557 -2.657 3.085 1.00 90.19 79 LYS A CA 1
ATOM 665 C C . LYS A 1 79 ? 5.772 -1.370 3.306 1.00 90.19 79 LYS A C 1
ATOM 667 O O . LYS A 1 79 ? 4.912 -1.319 4.182 1.00 90.19 79 LYS A O 1
ATOM 672 N N . TRP A 1 80 ? 6.061 -0.334 2.524 1.00 90.44 80 TRP A N 1
ATOM 673 C CA . TRP A 1 80 ? 5.317 0.920 2.567 1.00 90.44 80 TRP A CA 1
ATOM 674 C C . TRP A 1 80 ? 3.859 0.723 2.127 1.00 90.44 80 TRP A C 1
ATOM 676 O O . TRP A 1 80 ? 2.953 1.149 2.838 1.00 90.44 80 TRP A O 1
ATOM 686 N N . TYR A 1 81 ? 3.621 -0.012 1.038 1.00 88.75 81 TYR A N 1
ATOM 687 C CA . TYR A 1 81 ? 2.285 -0.338 0.534 1.00 88.75 81 TYR A CA 1
ATOM 688 C C . TYR A 1 81 ? 1.417 -1.047 1.579 1.00 88.75 81 TYR A C 1
ATOM 690 O O . TYR A 1 81 ? 0.263 -0.675 1.776 1.00 88.75 81 TYR A O 1
ATOM 698 N N . VAL A 1 82 ? 1.974 -2.028 2.297 1.00 88.94 82 VAL A N 1
ATOM 699 C CA . VAL A 1 82 ? 1.261 -2.729 3.380 1.00 88.94 82 VAL A CA 1
ATOM 700 C C . VAL A 1 82 ? 0.825 -1.757 4.480 1.00 88.94 82 VAL A C 1
ATOM 702 O O . VAL A 1 82 ? -0.288 -1.871 4.988 1.00 88.94 82 VAL A O 1
ATOM 705 N N . LYS A 1 83 ? 1.664 -0.769 4.823 1.00 89.25 83 LYS A N 1
ATOM 706 C CA . LYS A 1 83 ? 1.321 0.255 5.821 1.00 89.25 83 LYS A CA 1
ATOM 707 C C . LYS A 1 83 ? 0.206 1.180 5.333 1.00 89.25 83 LYS A C 1
ATOM 709 O O . LYS A 1 83 ? -0.725 1.428 6.088 1.00 89.25 83 LYS A O 1
ATOM 714 N N . VAL A 1 84 ? 0.270 1.628 4.077 1.00 86.75 84 VAL A N 1
ATOM 715 C CA . VAL A 1 84 ? -0.798 2.431 3.452 1.00 86.75 84 VAL A CA 1
ATOM 716 C C . VAL A 1 84 ? -2.121 1.666 3.449 1.00 86.75 84 VAL A C 1
ATOM 718 O O . VAL A 1 84 ? -3.142 2.200 3.868 1.00 86.75 84 VAL A O 1
ATOM 721 N N . LYS A 1 85 ? -2.112 0.389 3.049 1.00 87.69 85 LYS A N 1
ATOM 722 C CA . LYS A 1 85 ? -3.322 -0.445 3.045 1.00 87.69 85 LYS A CA 1
ATOM 723 C C . LYS A 1 85 ? -3.901 -0.658 4.437 1.00 87.69 85 LYS A C 1
ATOM 725 O O . LYS A 1 85 ? -5.117 -0.662 4.594 1.00 87.69 85 LYS A O 1
ATOM 730 N N . LEU A 1 86 ? -3.048 -0.827 5.444 1.00 88.00 86 LEU A N 1
ATOM 731 C CA . LEU A 1 86 ? -3.496 -0.917 6.829 1.00 88.00 86 LEU A CA 1
ATOM 732 C C . LEU A 1 86 ? -4.183 0.381 7.276 1.00 88.00 86 LEU A C 1
ATOM 734 O O . LEU A 1 86 ? -5.240 0.320 7.896 1.00 88.00 86 LEU A O 1
ATOM 738 N N . GLU A 1 87 ? -3.616 1.537 6.938 1.00 84.50 87 GLU A N 1
ATOM 739 C CA . GLU A 1 87 ? -4.211 2.841 7.240 1.00 84.50 87 GLU A CA 1
ATOM 740 C C . GLU A 1 87 ? -5.574 3.030 6.558 1.00 84.50 87 GLU A C 1
ATOM 742 O O . GLU A 1 87 ? -6.545 3.364 7.236 1.00 84.50 87 GLU A O 1
ATOM 747 N N . GLU A 1 88 ? -5.680 2.729 5.261 1.00 84.69 88 GLU A N 1
ATOM 748 C CA . GLU A 1 88 ? -6.955 2.761 4.529 1.00 84.69 88 GLU A CA 1
ATOM 749 C C . GLU A 1 88 ? -8.010 1.855 5.177 1.00 84.69 88 GLU A C 1
ATOM 751 O O . GLU A 1 88 ? -9.147 2.275 5.401 1.00 84.69 88 GLU A O 1
ATOM 756 N N . ASN A 1 89 ? -7.635 0.618 5.516 1.00 88.62 89 ASN A N 1
ATOM 757 C CA . ASN A 1 89 ? -8.538 -0.345 6.143 1.00 88.62 89 ASN A CA 1
ATOM 758 C C . ASN A 1 89 ? -9.028 0.141 7.512 1.00 88.62 89 ASN A C 1
ATOM 760 O O . ASN A 1 89 ? -10.208 -0.009 7.823 1.00 88.62 89 ASN A O 1
ATOM 764 N N . LEU A 1 90 ? -8.147 0.741 8.318 1.00 87.94 90 LEU A N 1
ATOM 765 C CA . LEU A 1 90 ? -8.517 1.298 9.619 1.00 87.94 90 LEU A CA 1
ATOM 766 C C . LEU A 1 90 ? -9.489 2.472 9.471 1.00 87.94 90 LEU A C 1
ATOM 768 O O . LEU A 1 90 ? -10.503 2.506 10.164 1.00 87.94 90 LEU A O 1
ATOM 772 N N . ILE A 1 91 ? -9.225 3.404 8.550 1.00 84.50 91 ILE A N 1
ATOM 773 C CA . ILE A 1 91 ? -10.115 4.548 8.287 1.00 84.50 91 ILE A CA 1
ATOM 774 C C . ILE A 1 91 ? -11.495 4.068 7.826 1.00 84.50 91 ILE A C 1
ATOM 776 O O . ILE A 1 91 ? -12.516 4.526 8.341 1.00 84.50 91 ILE A O 1
ATOM 780 N N . ASN A 1 92 ? -11.536 3.101 6.908 1.00 87.19 92 ASN A N 1
ATOM 781 C CA . ASN A 1 92 ? -12.789 2.503 6.455 1.00 87.19 92 ASN A CA 1
ATOM 782 C C . ASN A 1 92 ? -13.544 1.839 7.610 1.00 87.19 92 ASN A C 1
ATOM 784 O O . ASN A 1 92 ? -14.741 2.078 7.767 1.00 87.19 92 ASN A O 1
ATOM 788 N N . LEU A 1 93 ? -12.847 1.087 8.467 1.00 90.75 93 LEU A N 1
ATOM 789 C CA . LEU A 1 93 ? -13.452 0.455 9.636 1.00 90.75 93 LEU A CA 1
ATOM 790 C C . LEU A 1 93 ? -14.045 1.491 10.602 1.00 90.75 93 LEU A C 1
ATOM 792 O O . LEU A 1 93 ? -15.150 1.290 11.107 1.00 90.75 93 LEU A O 1
ATOM 796 N N . PHE A 1 94 ? -13.370 2.622 10.835 1.00 86.88 94 PHE A N 1
ATOM 797 C CA . PHE A 1 94 ? -13.927 3.716 11.639 1.00 86.88 94 PHE A CA 1
ATOM 798 C C . PHE A 1 94 ? -15.201 4.292 11.013 1.00 86.88 94 PHE A C 1
ATOM 800 O O . PHE A 1 94 ? -16.211 4.438 11.707 1.00 86.88 94 PHE A O 1
ATOM 807 N N . HIS A 1 95 ? -15.195 4.568 9.706 1.00 88.25 95 HIS A N 1
ATOM 808 C CA . HIS A 1 95 ? -16.380 5.057 8.998 1.00 88.25 95 HIS A CA 1
ATOM 809 C C . HIS A 1 95 ? -17.553 4.069 9.072 1.00 88.25 95 HIS A C 1
ATOM 811 O O . HIS A 1 95 ? -18.686 4.466 9.363 1.00 88.25 95 HIS A O 1
ATOM 817 N N . GLU A 1 96 ? -17.297 2.778 8.861 1.00 90.81 96 GLU A N 1
ATOM 818 C CA . GLU A 1 96 ? -18.310 1.727 8.976 1.00 90.81 96 GLU A CA 1
ATOM 819 C C . GLU A 1 96 ? -18.851 1.605 10.399 1.00 90.81 96 GLU A C 1
ATOM 821 O O . GLU A 1 96 ? -20.060 1.460 10.591 1.00 90.81 96 GLU A O 1
ATOM 826 N N . THR A 1 97 ? -17.980 1.720 11.400 1.00 88.69 97 THR A N 1
ATOM 827 C CA . THR A 1 97 ? -18.350 1.681 12.819 1.00 88.69 97 THR A CA 1
ATOM 828 C C . THR A 1 97 ? -19.299 2.827 13.170 1.00 88.69 97 THR A C 1
ATOM 830 O O . THR A 1 97 ? -20.333 2.606 13.805 1.00 88.69 97 THR A O 1
ATOM 833 N N . VAL A 1 98 ? -19.008 4.046 12.699 1.00 88.00 98 VAL A N 1
ATOM 834 C CA . VAL A 1 98 ? -19.881 5.217 12.881 1.00 88.00 98 VAL A CA 1
ATOM 835 C C . VAL A 1 98 ? -21.234 4.999 12.202 1.00 88.00 98 VAL A C 1
ATOM 837 O O . VAL A 1 98 ? -22.283 5.235 12.812 1.00 88.00 98 VAL A O 1
ATOM 840 N N . ARG A 1 99 ? -21.231 4.492 10.962 1.00 91.19 99 ARG A N 1
ATOM 841 C CA . ARG A 1 99 ? -22.455 4.202 10.202 1.00 91.19 99 ARG A CA 1
ATOM 842 C C . ARG A 1 99 ? -23.316 3.132 10.879 1.00 91.19 99 ARG A C 1
ATOM 844 O O . ARG A 1 99 ? -24.539 3.255 10.901 1.00 91.19 99 ARG A O 1
ATOM 851 N N . ASN A 1 100 ? -22.687 2.128 11.487 1.00 93.69 100 ASN A N 1
ATOM 852 C CA . ASN A 1 100 ? -23.340 0.972 12.104 1.00 93.69 100 ASN A CA 1
ATOM 853 C C . ASN A 1 100 ? -23.386 1.034 13.642 1.00 93.69 100 ASN A C 1
ATOM 855 O O . ASN A 1 100 ? -23.463 -0.000 14.309 1.00 93.69 100 ASN A O 1
ATOM 859 N N . LYS A 1 101 ? -23.417 2.241 14.226 1.00 92.06 101 LYS A N 1
ATOM 860 C CA . LYS A 1 101 ? -23.354 2.472 15.685 1.00 92.06 101 LYS A CA 1
ATOM 861 C C . LYS A 1 101 ? -24.293 1.601 16.533 1.00 92.06 101 LYS A C 1
ATOM 863 O O . LYS A 1 101 ? -23.926 1.180 17.626 1.00 92.06 101 LYS A O 1
ATOM 868 N N . LYS A 1 102 ? -25.513 1.327 16.046 1.00 93.50 102 LYS A N 1
ATOM 869 C CA . LYS A 1 102 ? -26.517 0.523 16.768 1.00 93.50 102 LYS A CA 1
ATOM 870 C C . LYS A 1 102 ? -26.081 -0.939 16.880 1.00 93.50 102 LYS A C 1
ATOM 872 O O . LYS A 1 102 ? -26.238 -1.537 17.937 1.00 93.50 102 LYS A O 1
ATOM 877 N N . ILE A 1 103 ? -25.519 -1.490 15.804 1.00 93.00 103 ILE A N 1
ATOM 878 C CA . ILE A 1 103 ? -25.026 -2.870 15.765 1.00 93.00 103 ILE A CA 1
ATOM 879 C C . ILE A 1 103 ? -23.811 -2.997 16.679 1.00 93.00 103 ILE A C 1
ATOM 881 O O . ILE A 1 103 ? -23.784 -3.906 17.503 1.00 93.00 103 ILE A O 1
ATOM 885 N N . LEU A 1 104 ? -22.866 -2.053 16.601 1.00 90.94 104 LEU A N 1
ATOM 886 C CA . LEU A 1 104 ? -21.705 -2.026 17.493 1.00 90.94 104 LEU A CA 1
ATOM 887 C C . LEU A 1 104 ? -22.138 -2.033 18.963 1.00 90.94 104 LEU A C 1
ATOM 889 O O . LEU A 1 104 ? -21.716 -2.900 19.716 1.00 90.94 104 LEU A O 1
ATOM 893 N N . LYS A 1 105 ? -23.027 -1.114 19.365 1.00 90.00 105 LYS A N 1
ATOM 894 C CA . LYS A 1 105 ? -23.486 -1.008 20.759 1.00 90.00 105 LYS A CA 1
ATOM 895 C C . LYS A 1 105 ? -24.122 -2.303 21.271 1.00 90.00 105 LYS A C 1
ATOM 897 O O . LYS A 1 105 ? -23.933 -2.647 22.430 1.00 90.00 105 LYS A O 1
ATOM 902 N N . ASN A 1 106 ? -24.874 -2.995 20.422 1.00 93.12 106 ASN A N 1
ATOM 903 C CA . ASN A 1 106 ? -25.583 -4.212 20.809 1.00 93.12 106 ASN A CA 1
ATOM 904 C C . ASN A 1 106 ? -24.669 -5.444 20.911 1.00 93.12 106 ASN A C 1
ATOM 906 O O . ASN A 1 106 ? -25.064 -6.411 21.551 1.00 93.12 106 ASN A O 1
ATOM 910 N N . ASN A 1 107 ? -23.493 -5.423 20.276 1.00 93.62 107 ASN A N 1
ATOM 911 C CA . ASN A 1 107 ? -22.578 -6.569 20.213 1.00 93.62 107 ASN A CA 1
ATOM 912 C C . ASN A 1 107 ? -21.240 -6.329 20.934 1.00 93.62 107 ASN A C 1
ATOM 914 O O . ASN A 1 107 ? -20.426 -7.241 21.019 1.00 93.62 107 ASN A O 1
ATOM 918 N N . LEU A 1 108 ? -20.982 -5.116 21.431 1.00 92.38 108 LEU A N 1
ATOM 919 C CA . LEU A 1 108 ? -19.740 -4.787 22.124 1.00 92.38 108 LEU A CA 1
ATOM 920 C C . LEU A 1 108 ? -19.831 -5.169 23.605 1.00 92.38 108 LEU A C 1
ATOM 922 O O . LEU A 1 108 ? -20.529 -4.520 24.386 1.00 92.38 108 LEU A O 1
ATOM 926 N N . GLU A 1 109 ? -19.086 -6.198 23.999 1.00 95.50 109 GLU A N 1
ATOM 927 C CA . GLU A 1 109 ? -18.976 -6.598 25.399 1.00 95.50 109 GLU A CA 1
ATOM 928 C C . GLU A 1 109 ? -18.213 -5.563 26.236 1.00 95.50 109 GLU A C 1
ATOM 930 O O . GLU A 1 109 ? -17.290 -4.895 25.766 1.00 95.50 109 GLU A O 1
ATOM 935 N N . TYR A 1 110 ? -18.545 -5.474 27.527 1.00 92.81 110 TYR A N 1
ATOM 936 C CA . TYR A 1 110 ? -17.932 -4.510 28.448 1.00 92.81 110 TYR A CA 1
ATOM 937 C C . TYR A 1 110 ? -16.397 -4.615 28.507 1.00 92.81 110 TYR A C 1
ATOM 939 O O . TYR A 1 110 ? -15.703 -3.598 28.477 1.00 92.81 110 TYR A O 1
ATOM 947 N N . LYS A 1 111 ? -15.848 -5.839 28.550 1.00 95.62 111 LYS A N 1
ATOM 948 C CA . LYS A 1 111 ? -14.391 -6.054 28.599 1.00 95.62 111 LYS A CA 1
ATOM 949 C C . LYS A 1 111 ? -13.695 -5.563 27.331 1.00 95.62 111 LYS A C 1
ATOM 951 O O . LYS A 1 111 ? -12.602 -5.008 27.415 1.00 95.62 111 LYS A O 1
ATOM 956 N N . ASP A 1 112 ? -14.318 -5.746 26.173 1.00 93.94 112 ASP A N 1
ATOM 957 C CA . ASP A 1 112 ? -13.748 -5.308 24.902 1.00 93.94 112 ASP A CA 1
ATOM 958 C C . ASP A 1 112 ? -13.931 -3.805 24.687 1.00 93.94 112 ASP A C 1
ATOM 960 O O . ASP A 1 112 ? -13.037 -3.159 24.143 1.00 93.94 112 ASP A O 1
ATOM 964 N N . ALA A 1 113 ? -15.008 -3.215 25.219 1.00 92.75 113 ALA A N 1
ATOM 965 C CA . ALA A 1 113 ? -15.180 -1.766 25.276 1.00 92.75 113 ALA A CA 1
ATOM 966 C C . ALA A 1 113 ? -14.055 -1.082 26.070 1.00 92.75 113 ALA A C 1
ATOM 968 O O . ALA A 1 113 ? -13.517 -0.076 25.608 1.00 92.75 113 ALA A O 1
ATOM 969 N N . ILE A 1 114 ? -13.659 -1.640 27.224 1.00 95.75 114 ILE A N 1
ATOM 970 C CA . ILE A 1 114 ? -12.522 -1.128 28.010 1.00 95.75 114 ILE A CA 1
ATOM 971 C C . ILE A 1 114 ? -11.231 -1.202 27.192 1.00 95.75 114 ILE A C 1
ATOM 973 O O . ILE A 1 114 ? -10.545 -0.196 27.041 1.00 95.75 114 ILE A O 1
ATOM 977 N N . LYS A 1 115 ? -10.922 -2.368 26.609 1.00 96.19 115 LYS A N 1
ATOM 978 C CA . LYS A 1 115 ? -9.707 -2.533 25.794 1.00 96.19 115 LYS A CA 1
ATOM 979 C C . LYS A 1 115 ? -9.668 -1.549 24.626 1.00 96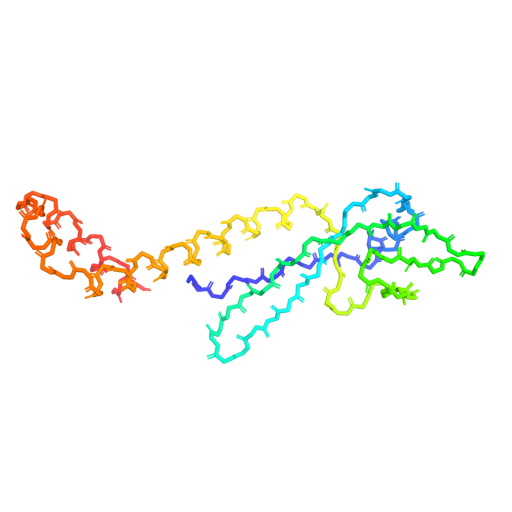.19 115 LYS A C 1
ATOM 981 O O . LYS A 1 115 ? -8.624 -0.959 24.360 1.00 96.19 115 LYS A O 1
ATOM 986 N N . LEU A 1 116 ? -10.791 -1.379 23.925 1.00 91.94 116 LEU A N 1
ATOM 987 C CA . LEU A 1 116 ? -10.892 -0.457 22.798 1.00 91.94 116 LEU A CA 1
ATOM 988 C C . LEU A 1 116 ? -10.679 0.990 23.249 1.00 91.94 116 LEU A C 1
ATOM 990 O O . LEU A 1 116 ? -9.916 1.710 22.610 1.00 91.94 116 LEU A O 1
ATOM 994 N N . LYS A 1 117 ? -11.301 1.399 24.361 1.00 93.19 117 LYS A N 1
ATOM 995 C CA . LYS A 1 117 ? -11.102 2.724 24.958 1.00 93.19 117 LYS A CA 1
ATOM 996 C C . LYS A 1 117 ? -9.618 2.974 25.249 1.00 93.19 117 LYS A C 1
ATOM 998 O O . LYS A 1 117 ? -9.073 3.960 24.759 1.00 93.19 117 LYS A O 1
ATOM 1003 N N . ASP A 1 118 ? -8.959 2.067 25.967 1.00 95.25 118 ASP A N 1
ATOM 1004 C CA . ASP A 1 118 ? -7.552 2.224 26.357 1.00 95.25 118 ASP A CA 1
ATOM 1005 C C . ASP A 1 118 ? -6.616 2.287 25.138 1.00 95.25 118 ASP A C 1
ATOM 1007 O O . ASP A 1 118 ? -5.644 3.045 25.121 1.00 95.25 118 ASP A O 1
ATOM 1011 N N . LEU A 1 119 ? -6.896 1.490 24.099 1.00 92.38 119 LEU A N 1
ATOM 1012 C CA . LEU A 1 119 ? -6.146 1.530 22.843 1.00 92.38 119 LEU A CA 1
ATOM 1013 C C . LEU A 1 119 ? -6.316 2.874 22.130 1.00 92.38 119 LEU A C 1
ATOM 1015 O O . LEU A 1 119 ? -5.324 3.455 21.695 1.00 92.38 119 LEU A O 1
ATOM 1019 N N . LEU A 1 120 ? -7.546 3.382 22.030 1.00 89.62 120 LEU A N 1
ATOM 1020 C CA . LEU A 1 120 ? -7.821 4.666 21.386 1.00 89.62 120 LEU A CA 1
ATOM 1021 C C . LEU A 1 120 ? -7.199 5.835 22.158 1.00 89.62 120 LEU A C 1
ATOM 1023 O O . LEU A 1 120 ? -6.583 6.694 21.535 1.00 89.62 120 LEU A O 1
ATOM 1027 N N . GLU A 1 121 ? -7.277 5.848 23.491 1.00 92.75 121 GLU A N 1
ATOM 1028 C CA . GLU A 1 121 ? -6.636 6.881 24.317 1.00 92.75 121 GLU A CA 1
ATOM 1029 C C . GLU A 1 121 ? -5.115 6.896 24.127 1.00 92.75 121 GLU A C 1
ATOM 1031 O O . GLU A 1 121 ? -4.527 7.963 23.960 1.00 92.75 121 GLU A O 1
ATOM 1036 N N . LYS A 1 122 ? -4.469 5.723 24.065 1.00 91.69 122 LYS A N 1
ATOM 1037 C CA . LYS A 1 122 ? -3.030 5.623 23.762 1.00 91.69 122 LYS A CA 1
ATOM 1038 C C . LYS A 1 122 ? -2.673 6.134 22.369 1.00 91.69 122 LYS A C 1
ATOM 1040 O O . LYS A 1 122 ? -1.567 6.632 22.181 1.00 91.69 122 LYS A O 1
ATOM 1045 N N . ILE A 1 123 ? -3.560 5.961 21.391 1.00 84.38 123 ILE A N 1
ATOM 1046 C CA . ILE A 1 123 ? -3.332 6.412 20.013 1.00 84.38 123 ILE A CA 1
ATOM 1047 C C . ILE A 1 123 ? -3.531 7.927 19.894 1.00 84.38 123 ILE A C 1
ATOM 1049 O O . ILE A 1 123 ? -2.757 8.574 19.200 1.00 84.38 123 ILE A O 1
ATOM 1053 N N . LEU A 1 124 ? -4.557 8.482 20.545 1.00 83.44 124 LEU A N 1
ATOM 1054 C CA . LEU A 1 124 ? -4.946 9.889 20.407 1.00 83.44 124 LEU A CA 1
ATOM 1055 C C . LEU A 1 124 ? -4.129 10.846 21.289 1.00 83.44 124 LEU A C 1
ATOM 1057 O O . LEU A 1 124 ? -4.005 12.015 20.940 1.00 83.44 124 LEU A O 1
ATOM 1061 N N . ASN A 1 125 ? -3.569 10.364 22.402 1.00 84.94 125 ASN A N 1
ATOM 1062 C CA . ASN A 1 125 ? -2.804 11.182 23.352 1.00 84.94 125 ASN A CA 1
ATOM 1063 C C . ASN A 1 125 ? -1.266 11.090 23.167 1.00 84.94 125 ASN A C 1
ATOM 1065 O O . ASN A 1 125 ? -0.531 11.534 24.047 1.00 84.94 125 ASN A O 1
ATOM 1069 N N . ASN A 1 126 ? -0.779 10.525 22.051 1.00 55.47 126 ASN A N 1
ATOM 1070 C CA . ASN A 1 126 ? 0.646 10.410 21.656 1.00 55.47 126 ASN A CA 1
ATOM 1071 C C . ASN A 1 126 ? 0.924 11.099 20.299 1.00 55.47 126 ASN A C 1
ATOM 1073 O O . ASN A 1 126 ? 2.092 11.467 19.990 1.00 55.47 126 ASN A O 1
#

Organism: Clostridium sporogenes (NCBI:txid1509)